Protein AF-A0A7U9NY14-F1 (afdb_monomer)

InterPro domains:
  IPR000259 Fimbrial-type adhesion domain [PF00419] (29-93)
  IPR008966 Adhesion domain superfamily [SSF49401] (28-94)
  IPR036937 Fimbrial-type adhesion domain superfamily [G3DSA:2.60.40.1090] (24-97)
  IPR050263 Bacterial Fimbrial Adherence [PTHR33420] (1-93)

Secondary structure (DSSP, 8-state):
----------------------------------PPPPPEEPHHHHS---------GGG--STT-----------EES--TT----------------

Solvent-accessible surface area (backbone atoms only — not comparable to full-atom values): 7590 Å² total; per-residue (Å²): 142,83,88,83,90,82,86,81,78,90,73,76,92,72,86,78,76,76,76,75,79,79,75,75,78,76,85,83,80,89,83,83,82,89,76,82,62,68,63,40,68,37,78,85,39,67,76,66,85,80,80,81,71,91,77,60,76,85,58,43,89,52,93,90,53,68,67,88,84,74,91,83,74,78,50,73,41,78,58,43,90,88,64,86,75,86,87,86,86,88,85,77,91,85,79,79,89,128

Sequence (98 aa):
MKRNIIGGAFTLASLMLAGHALAEDGVVHFVGEIVDTTCEVTSDTADQIVPLGKVSKNAFSGVGSLASPQKFSIKLENCPATYTQAAVRFDGTVILPT

Organism: NCBI:txid1280986

Radius of gyration: 42.88 Å; Cα contacts (8 Å, |Δi|>4): 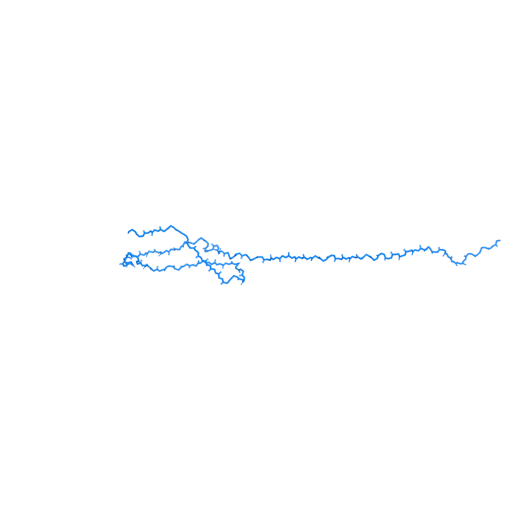39; chains: 1; bounding box: 103×34×113 Å

Mean predicted aligned error: 15.66 Å

pLDDT: mean 78.69, std 15.17, range [45.28, 94.81]

Foldseek 3Di:
DDDDDDDDDDDDDDPPPVPPPPPPPDDDDDDDDDDFDAWDWDPDQPDDDFDPDDDDPVQAPDPPGDHDDGDDDTDTPPGDPPDPDDDDDDDDDDDDDD

Structure (mmCIF, N/CA/C/O backbone):
data_AF-A0A7U9NY14-F1
#
_entry.id   AF-A0A7U9NY14-F1
#
loop_
_atom_site.group_PDB
_atom_site.id
_atom_site.type_symbol
_atom_site.label_atom_id
_atom_site.label_alt_id
_atom_site.label_comp_id
_atom_site.label_asym_id
_atom_site.label_entity_id
_atom_site.label_seq_id
_atom_site.pdbx_PDB_ins_code
_atom_site.Cartn_x
_atom_site.Cartn_y
_atom_site.Cartn_z
_atom_site.occupancy
_atom_site.B_iso_or_equiv
_atom_site.auth_seq_id
_atom_site.auth_comp_id
_atom_site.auth_asym_id
_atom_site.auth_atom_id
_atom_site.pdbx_PDB_model_num
ATOM 1 N N . MET A 1 1 ? 74.778 -24.486 -87.542 1.00 47.44 1 MET A N 1
ATOM 2 C CA . MET A 1 1 ? 74.857 -24.546 -86.066 1.00 47.44 1 MET A CA 1
ATOM 3 C C . MET A 1 1 ? 75.274 -23.188 -85.517 1.00 47.44 1 MET A C 1
ATOM 5 O O . MET A 1 1 ? 76.440 -22.856 -85.652 1.00 47.44 1 MET A O 1
ATOM 9 N N . LYS A 1 2 ? 74.347 -22.422 -84.924 1.00 45.69 2 LYS A N 1
ATOM 10 C CA . LYS A 1 2 ? 74.549 -21.640 -83.686 1.00 45.69 2 LYS A CA 1
ATOM 11 C C . LYS A 1 2 ? 73.193 -21.051 -83.273 1.00 45.69 2 LYS A C 1
ATOM 13 O O . LYS A 1 2 ? 72.597 -20.289 -84.022 1.00 45.69 2 LYS A O 1
ATOM 18 N N . ARG A 1 3 ? 72.676 -21.496 -82.126 1.00 51.00 3 ARG A N 1
ATOM 19 C CA . ARG A 1 3 ? 71.468 -20.970 -81.473 1.00 51.00 3 ARG A CA 1
ATOM 20 C C . ARG A 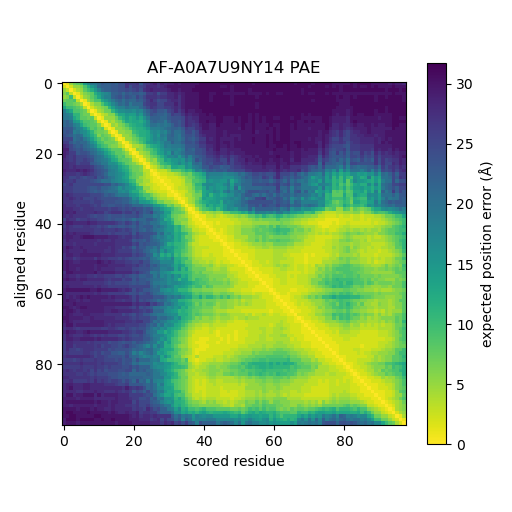1 3 ? 71.850 -19.667 -80.771 1.00 51.00 3 ARG A C 1
ATOM 22 O O . ARG A 1 3 ? 72.904 -19.645 -80.143 1.00 51.00 3 ARG A O 1
ATOM 29 N N . ASN A 1 4 ? 70.993 -18.649 -80.801 1.00 48.28 4 ASN A N 1
ATOM 30 C CA . ASN A 1 4 ? 70.936 -17.691 -79.699 1.00 48.28 4 ASN A CA 1
ATOM 31 C C . ASN A 1 4 ? 69.502 -17.174 -79.519 1.00 48.28 4 ASN A C 1
ATOM 33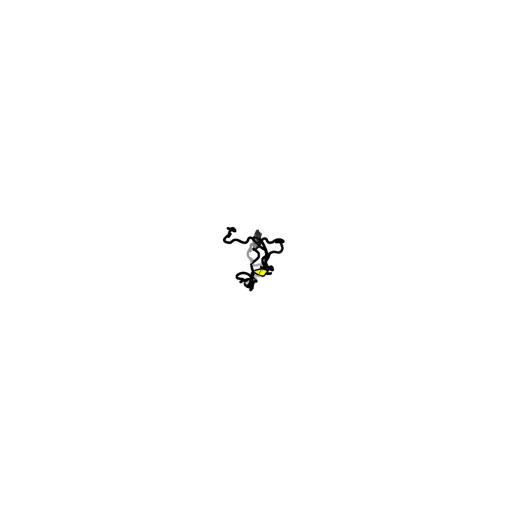 O O . ASN A 1 4 ? 69.035 -16.323 -80.267 1.00 48.28 4 ASN A O 1
ATOM 37 N N . ILE A 1 5 ? 68.801 -17.767 -78.551 1.00 59.03 5 ILE A N 1
ATOM 38 C CA . ILE A 1 5 ? 67.481 -17.357 -78.066 1.00 59.03 5 ILE A CA 1
ATOM 39 C C . ILE A 1 5 ? 67.721 -16.463 -76.851 1.00 59.03 5 ILE A C 1
ATOM 41 O O . ILE A 1 5 ? 68.141 -16.981 -75.823 1.00 59.03 5 ILE A O 1
ATOM 45 N N . ILE A 1 6 ? 67.458 -15.160 -76.969 1.00 56.38 6 ILE A N 1
ATOM 46 C CA . ILE A 1 6 ? 67.264 -14.194 -75.870 1.00 56.38 6 ILE A CA 1
ATOM 47 C C . ILE A 1 6 ? 66.504 -13.018 -76.508 1.00 56.38 6 ILE A C 1
ATOM 49 O O . ILE A 1 6 ? 66.963 -12.501 -77.515 1.00 56.38 6 ILE A O 1
ATOM 53 N N . GLY A 1 7 ? 65.355 -12.527 -76.078 1.00 45.28 7 GLY A N 1
ATOM 54 C CA . GLY A 1 7 ? 64.462 -12.828 -74.977 1.00 45.28 7 GLY A CA 1
ATOM 55 C C . GLY A 1 7 ? 63.216 -11.962 -75.201 1.00 45.28 7 GLY A C 1
ATOM 56 O O . GLY A 1 7 ? 63.287 -10.909 -75.831 1.00 45.28 7 GLY A O 1
ATOM 57 N N . GLY A 1 8 ? 62.065 -12.435 -74.746 1.00 49.38 8 GLY A N 1
ATOM 58 C CA . GLY A 1 8 ? 60.787 -11.765 -74.982 1.00 49.38 8 GLY A CA 1
ATOM 59 C C . GLY A 1 8 ? 59.652 -12.767 -74.970 1.00 49.38 8 GLY A C 1
ATOM 60 O O . GLY A 1 8 ? 58.946 -12.923 -75.959 1.00 49.38 8 GLY A O 1
ATOM 61 N N . ALA A 1 9 ? 59.572 -13.536 -73.886 1.00 53.28 9 ALA A N 1
ATOM 62 C CA . ALA A 1 9 ? 58.540 -14.530 -73.678 1.00 53.28 9 ALA A CA 1
ATOM 63 C C . ALA A 1 9 ? 57.153 -13.879 -73.753 1.00 53.28 9 ALA A C 1
ATOM 65 O O . ALA A 1 9 ? 56.892 -12.865 -73.112 1.00 53.28 9 ALA A O 1
ATOM 66 N N . PHE A 1 10 ? 56.278 -14.523 -74.520 1.00 55.28 10 PHE A N 1
ATOM 67 C CA . PHE A 1 10 ? 54.831 -14.471 -74.382 1.00 55.28 10 PHE A CA 1
ATOM 68 C C . PHE A 1 10 ? 54.467 -14.638 -72.895 1.00 55.28 10 PHE A C 1
ATOM 70 O O . PHE A 1 10 ? 54.525 -15.749 -72.368 1.00 55.28 10 PHE A O 1
ATOM 77 N N . THR A 1 11 ? 54.116 -13.554 -72.202 1.00 57.22 11 THR A N 1
ATOM 78 C CA . THR A 1 11 ? 53.488 -13.631 -70.881 1.00 57.22 11 THR A CA 1
ATOM 79 C C . THR A 1 11 ? 52.029 -13.221 -70.998 1.00 57.22 11 THR A C 1
ATOM 81 O O . THR A 1 11 ? 51.670 -12.135 -71.442 1.00 57.22 11 THR A O 1
ATOM 84 N N . LEU A 1 12 ? 51.207 -14.208 -70.663 1.00 57.03 12 LEU A N 1
ATOM 85 C CA . LEU A 1 12 ? 49.760 -14.282 -70.684 1.00 57.03 12 LEU A CA 1
ATOM 86 C C . LEU A 1 12 ? 49.043 -12.972 -70.339 1.00 57.03 12 LEU A C 1
ATOM 88 O O . LEU A 1 12 ? 49.231 -12.392 -69.268 1.00 57.03 12 LEU A O 1
ATOM 92 N N . ALA A 1 13 ? 48.093 -12.629 -71.209 1.00 57.16 13 ALA A N 1
ATOM 93 C CA . ALA A 1 13 ? 46.918 -11.851 -70.865 1.00 57.16 13 ALA A CA 1
ATOM 94 C C . ALA A 1 13 ? 46.291 -12.407 -69.576 1.00 57.16 13 ALA A C 1
ATOM 96 O O . ALA A 1 13 ? 45.694 -13.481 -69.571 1.00 57.16 13 ALA A O 1
ATOM 97 N N . SER A 1 14 ? 46.449 -11.670 -68.483 1.00 59.28 14 SER A N 1
ATOM 98 C CA . SER A 1 14 ? 45.745 -11.919 -67.232 1.00 59.28 14 SER A CA 1
ATOM 99 C C . SER A 1 14 ? 44.797 -10.747 -67.029 1.00 59.28 14 SER A C 1
ATOM 101 O O . SER A 1 14 ? 45.203 -9.676 -66.582 1.00 59.28 14 SER A O 1
ATOM 103 N N . LEU A 1 15 ? 43.542 -10.939 -67.439 1.00 60.69 15 LEU A N 1
ATOM 104 C CA . LEU A 1 15 ? 42.416 -10.084 -67.075 1.00 60.69 15 LEU A CA 1
ATOM 105 C C . LEU A 1 15 ? 42.331 -10.046 -65.543 1.00 60.69 15 LEU A C 1
ATOM 107 O O . LEU A 1 15 ? 41.751 -10.932 -64.923 1.00 60.69 15 LEU A O 1
ATOM 111 N N . M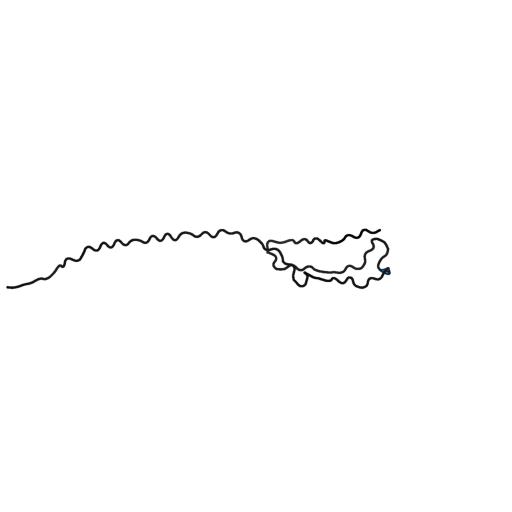ET A 1 16 ? 42.910 -9.025 -64.919 1.00 59.34 16 MET A N 1
ATOM 112 C CA . MET A 1 16 ? 42.601 -8.694 -63.531 1.00 59.34 16 MET A CA 1
ATOM 113 C C . MET A 1 16 ? 41.326 -7.855 -63.528 1.00 59.34 16 MET A C 1
ATOM 115 O O . MET A 1 16 ? 41.358 -6.640 -63.341 1.00 59.34 16 MET A O 1
ATOM 119 N N . LEU A 1 17 ? 40.186 -8.510 -63.766 1.00 61.41 17 LEU A N 1
ATOM 120 C CA . LEU A 1 17 ? 38.908 -7.953 -63.352 1.00 61.41 17 LEU A CA 1
ATOM 121 C C . LEU A 1 17 ? 38.885 -8.052 -61.825 1.00 61.41 17 LEU A C 1
ATOM 123 O O . LEU A 1 17 ? 38.484 -9.069 -61.262 1.00 61.41 17 LEU A O 1
ATOM 127 N N . ALA A 1 18 ? 39.387 -7.015 -61.156 1.00 60.69 18 ALA A N 1
ATOM 128 C CA . ALA A 1 18 ? 39.137 -6.813 -59.741 1.00 60.69 18 ALA A CA 1
ATOM 129 C C . ALA A 1 18 ? 37.628 -6.579 -59.589 1.00 60.69 18 ALA A C 1
ATOM 131 O O . ALA A 1 18 ? 37.135 -5.454 -59.700 1.00 60.69 18 ALA A O 1
ATOM 132 N N . GLY A 1 19 ? 36.891 -7.681 -59.427 1.00 60.22 19 GLY A N 1
ATOM 133 C CA . GLY A 1 19 ? 35.522 -7.669 -58.951 1.00 60.22 19 GLY A CA 1
ATOM 134 C C . GLY A 1 19 ? 35.534 -6.948 -57.615 1.00 60.22 19 GLY A C 1
ATOM 135 O O . GLY A 1 19 ? 36.010 -7.467 -56.611 1.00 60.22 19 GLY A O 1
ATOM 136 N N . HIS A 1 20 ? 35.086 -5.705 -57.639 1.00 58.16 20 HIS A N 1
ATOM 137 C CA . HIS A 1 20 ? 34.764 -4.938 -56.459 1.00 58.16 20 HIS A CA 1
ATOM 138 C C . HIS A 1 20 ? 33.580 -5.681 -55.855 1.00 58.16 20 HIS A C 1
ATOM 140 O O . HIS A 1 20 ? 32.476 -5.644 -56.396 1.00 58.16 20 HIS A O 1
ATOM 146 N N . ALA A 1 21 ? 33.835 -6.438 -54.790 1.00 62.31 21 ALA A N 1
ATOM 147 C CA . ALA A 1 21 ? 32.774 -6.922 -53.932 1.00 62.31 21 ALA A CA 1
ATOM 148 C C . ALA A 1 21 ? 32.125 -5.673 -53.328 1.00 62.31 21 ALA A C 1
ATOM 150 O O . ALA A 1 21 ? 32.609 -5.122 -52.343 1.00 62.31 21 ALA A O 1
ATOM 151 N N . LEU A 1 22 ? 31.089 -5.164 -53.993 1.00 61.69 22 LEU A N 1
ATOM 152 C CA . LEU A 1 22 ? 30.202 -4.154 -53.441 1.00 61.69 22 LEU A CA 1
ATOM 153 C C . LEU A 1 22 ? 29.409 -4.855 -52.337 1.00 61.69 22 LEU A C 1
ATOM 155 O O . LEU A 1 22 ? 28.322 -5.375 -52.573 1.00 61.69 22 LEU A O 1
ATOM 159 N N . ALA A 1 23 ? 30.006 -4.957 -51.151 1.00 62.81 23 ALA A N 1
ATOM 160 C CA . ALA A 1 23 ? 29.268 -5.279 -49.947 1.00 62.81 23 ALA A CA 1
ATOM 161 C C . ALA A 1 23 ? 28.442 -4.036 -49.605 1.00 62.81 23 ALA A C 1
ATOM 163 O O . ALA A 1 23 ? 28.928 -3.098 -48.976 1.00 62.81 23 ALA A O 1
ATOM 164 N N . GLU A 1 24 ? 27.211 -3.985 -50.108 1.00 64.19 24 GLU A N 1
ATOM 165 C CA . GLU A 1 24 ? 26.190 -3.158 -49.482 1.00 64.19 24 GLU A CA 1
ATOM 166 C C . GLU A 1 24 ? 25.836 -3.859 -48.169 1.00 64.19 24 GLU A C 1
ATOM 168 O O . GLU A 1 24 ? 25.024 -4.785 -48.143 1.00 64.19 24 GLU A O 1
ATOM 173 N N . ASP A 1 25 ? 26.520 -3.487 -47.087 1.00 69.62 25 ASP A N 1
ATOM 174 C CA . ASP A 1 25 ? 26.110 -3.913 -45.755 1.00 69.62 25 ASP A CA 1
ATOM 175 C C . ASP A 1 25 ? 24.730 -3.303 -45.494 1.00 69.62 25 ASP A C 1
ATOM 177 O O . ASP A 1 25 ? 24.575 -2.093 -45.310 1.00 69.62 25 ASP A O 1
ATOM 181 N N . GLY A 1 26 ? 23.705 -4.154 -45.566 1.00 72.00 26 GLY A N 1
ATOM 182 C CA . GLY A 1 26 ? 22.322 -3.761 -45.345 1.00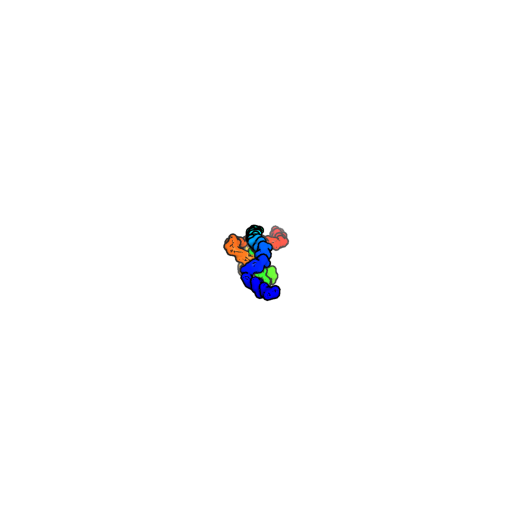 72.00 26 GLY A CA 1
ATOM 183 C C . GLY A 1 26 ? 22.151 -3.134 -43.963 1.00 72.00 26 GLY A C 1
ATOM 184 O O . GLY A 1 26 ? 22.679 -3.622 -42.962 1.00 72.00 26 GLY A O 1
ATOM 185 N N . VAL A 1 27 ? 21.392 -2.043 -43.894 1.00 78.62 27 VAL A N 1
ATOM 186 C CA . VAL A 1 27 ? 21.134 -1.355 -42.627 1.00 78.62 27 VAL A CA 1
ATOM 187 C C . VAL A 1 27 ? 20.072 -2.123 -41.843 1.00 78.62 27 VAL A C 1
ATOM 189 O O . VAL A 1 27 ? 18.915 -2.215 -42.256 1.00 78.62 27 VAL A O 1
ATOM 192 N N . VAL A 1 28 ? 20.455 -2.670 -40.688 1.00 75.62 28 VAL A N 1
ATOM 193 C CA . VAL A 1 28 ? 19.509 -3.296 -39.757 1.00 75.62 28 VAL A CA 1
ATOM 194 C C . VAL A 1 28 ? 18.898 -2.219 -38.867 1.00 75.62 28 VAL A C 1
ATOM 196 O O . VAL A 1 28 ? 19.572 -1.630 -38.023 1.00 75.62 28 VAL A O 1
ATOM 199 N N . HIS A 1 29 ? 17.600 -1.978 -39.039 1.00 76.38 29 HIS A N 1
ATOM 200 C CA . HIS A 1 29 ? 16.833 -1.079 -38.184 1.00 76.38 29 HIS A CA 1
ATOM 201 C C . HIS A 1 29 ? 16.142 -1.869 -37.072 1.00 76.38 29 HIS A C 1
ATOM 203 O O . HIS A 1 29 ? 15.139 -2.542 -37.305 1.00 76.38 29 HIS A O 1
ATOM 209 N N . PHE A 1 30 ? 16.655 -1.755 -35.848 1.00 75.69 30 PHE A N 1
ATOM 210 C CA . PHE A 1 30 ? 15.953 -2.235 -34.662 1.00 75.69 30 PHE A CA 1
ATOM 211 C C . PHE A 1 30 ? 14.961 -1.165 -34.212 1.00 75.69 30 PHE A C 1
ATOM 213 O O . PHE A 1 30 ? 15.345 -0.150 -33.635 1.00 75.69 30 PHE A O 1
ATOM 220 N N . VAL A 1 31 ? 13.683 -1.389 -34.512 1.00 75.50 31 VAL A N 1
ATOM 221 C CA . VAL A 1 31 ? 12.580 -0.550 -34.041 1.00 75.50 31 VAL A CA 1
ATOM 222 C C . VAL A 1 31 ? 11.819 -1.338 -32.990 1.00 75.50 31 VAL A C 1
ATOM 224 O O . VAL A 1 31 ? 11.296 -2.416 -33.265 1.00 75.50 31 VAL A O 1
ATOM 227 N N . GLY A 1 32 ? 11.772 -0.798 -31.782 1.00 65.44 32 GLY A N 1
ATOM 228 C CA . GLY A 1 32 ? 11.026 -1.363 -30.673 1.00 65.44 32 GLY A CA 1
ATOM 229 C C . GLY A 1 32 ? 10.736 -0.282 -29.645 1.00 65.44 32 GLY A C 1
ATOM 230 O O . GLY A 1 32 ? 11.493 0.678 -29.509 1.00 65.44 32 GLY A O 1
ATOM 231 N N . GLU A 1 33 ? 9.630 -0.445 -28.939 1.00 70.19 33 GLU A N 1
ATOM 232 C CA . GLU A 1 33 ? 9.252 0.376 -27.797 1.00 70.19 33 GLU A CA 1
ATOM 233 C C . GLU A 1 33 ? 9.402 -0.486 -26.543 1.00 70.19 33 GLU A C 1
ATOM 235 O O . GLU A 1 33 ? 8.892 -1.608 -26.497 1.00 70.19 33 GLU A O 1
ATOM 240 N N . ILE A 1 34 ? 10.135 0.006 -25.543 1.00 67.88 34 ILE A N 1
ATOM 241 C CA . ILE A 1 34 ? 10.182 -0.645 -24.233 1.00 67.88 34 ILE A CA 1
ATOM 242 C C . ILE A 1 34 ? 9.020 -0.091 -23.421 1.00 67.88 34 ILE A C 1
ATOM 244 O O . ILE A 1 34 ? 8.998 1.091 -23.092 1.00 67.88 34 ILE A O 1
ATOM 248 N N . VAL A 1 35 ? 8.052 -0.959 -23.142 1.00 68.25 35 VAL A N 1
ATOM 249 C CA . VAL A 1 35 ? 6.903 -0.644 -22.292 1.00 68.25 35 VAL A CA 1
ATOM 250 C C . VAL A 1 35 ? 7.294 -0.688 -20.817 1.00 68.25 35 VAL A C 1
ATOM 252 O O . VAL A 1 35 ? 8.160 -1.466 -20.412 1.00 68.25 35 VAL A O 1
ATOM 255 N N . ASP A 1 36 ? 6.625 0.135 -20.018 1.00 62.38 36 ASP A N 1
ATOM 256 C CA . ASP A 1 36 ? 6.862 0.228 -18.583 1.00 62.38 36 ASP A CA 1
ATOM 257 C C . ASP A 1 36 ? 6.329 -0.998 -17.826 1.00 62.38 36 ASP A C 1
ATOM 259 O O . ASP A 1 36 ? 5.190 -1.439 -18.009 1.00 62.38 36 ASP A O 1
ATOM 263 N N . THR A 1 37 ? 7.160 -1.542 -16.937 1.00 71.19 37 THR A N 1
ATOM 264 C CA . THR A 1 37 ? 6.762 -2.552 -15.950 1.00 71.19 37 THR A CA 1
ATOM 265 C C . THR A 1 37 ? 5.884 -1.923 -14.866 1.00 71.19 37 THR A C 1
ATOM 267 O O . THR A 1 37 ? 5.990 -0.741 -14.558 1.00 71.19 37 THR A O 1
ATOM 270 N N . THR A 1 38 ? 4.983 -2.684 -14.248 1.00 82.19 38 THR A N 1
ATOM 271 C CA . THR A 1 38 ? 4.228 -2.176 -13.091 1.00 82.19 38 THR A CA 1
ATOM 272 C C . THR A 1 38 ? 5.139 -2.011 -11.873 1.00 82.19 38 THR A C 1
ATOM 274 O O . THR A 1 38 ? 6.144 -2.705 -11.761 1.00 82.19 38 THR A O 1
ATOM 277 N N . CYS A 1 39 ? 4.752 -1.163 -10.918 1.00 87.56 39 CYS A N 1
ATOM 278 C CA . CYS A 1 39 ? 5.313 -1.231 -9.568 1.00 87.56 39 CYS A CA 1
ATOM 279 C C . CYS A 1 39 ? 5.015 -2.597 -8.931 1.00 87.56 39 CYS A C 1
ATOM 281 O O . CYS A 1 39 ? 3.897 -3.104 -9.048 1.00 87.56 39 CYS A O 1
ATOM 283 N N . GLU A 1 40 ? 5.972 -3.150 -8.198 1.00 91.12 40 GLU A N 1
ATOM 284 C CA . GLU A 1 40 ? 5.829 -4.413 -7.475 1.00 91.12 40 GLU A CA 1
ATOM 285 C C . GLU A 1 40 ? 5.581 -4.142 -5.988 1.00 91.12 40 GLU A C 1
ATOM 287 O O . GLU A 1 40 ? 6.229 -3.278 -5.400 1.00 91.12 40 GLU A O 1
ATOM 292 N N . VAL A 1 41 ? 4.641 -4.859 -5.36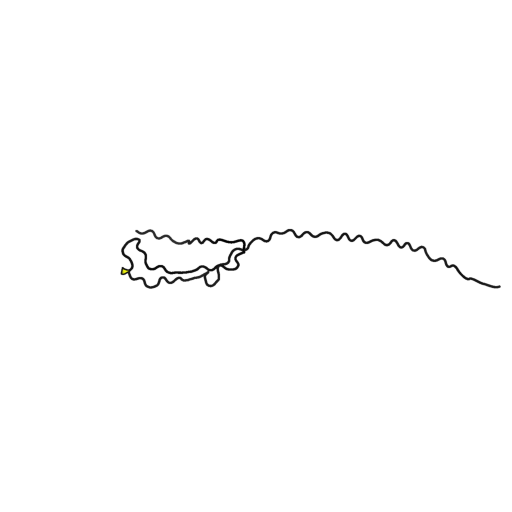2 1.00 91.25 41 VAL A N 1
ATOM 293 C CA . VAL A 1 41 ? 4.481 -4.809 -3.900 1.00 91.25 41 VAL A CA 1
ATOM 294 C C . VAL A 1 41 ? 5.583 -5.647 -3.273 1.00 91.25 41 VAL A C 1
ATOM 296 O O . VAL A 1 41 ? 5.744 -6.818 -3.615 1.00 91.25 41 VAL A O 1
ATOM 299 N N . THR A 1 42 ? 6.317 -5.065 -2.333 1.00 91.38 42 THR A N 1
ATOM 300 C CA . THR A 1 42 ? 7.420 -5.765 -1.680 1.00 91.38 42 THR A CA 1
ATOM 301 C C . THR A 1 42 ? 6.914 -6.953 -0.860 1.00 91.38 42 THR A C 1
ATOM 303 O O . THR A 1 42 ? 5.852 -6.893 -0.230 1.00 91.38 42 THR A O 1
ATOM 306 N N . SER A 1 43 ? 7.686 -8.041 -0.811 1.00 88.56 43 SER A N 1
ATOM 307 C CA . SER A 1 43 ? 7.266 -9.280 -0.138 1.00 88.56 43 SER A CA 1
ATOM 308 C C . SER A 1 43 ? 6.968 -9.109 1.357 1.00 88.56 43 SER A C 1
ATOM 310 O O . SER A 1 43 ? 6.153 -9.841 1.906 1.00 88.56 43 SER A O 1
ATOM 312 N N . ASP A 1 44 ? 7.603 -8.140 2.022 1.00 87.12 44 ASP A N 1
ATOM 313 C CA . ASP A 1 44 ? 7.369 -7.799 3.432 1.00 87.12 44 ASP A CA 1
ATOM 314 C C . ASP A 1 44 ? 6.033 -7.081 3.680 1.00 87.12 44 ASP A C 1
ATOM 316 O O . ASP A 1 44 ? 5.564 -7.055 4.816 1.00 87.12 44 ASP A O 1
ATOM 320 N N . THR A 1 45 ? 5.407 -6.513 2.642 1.00 91.50 45 THR A N 1
ATOM 321 C CA . THR A 1 45 ? 4.106 -5.826 2.755 1.00 91.50 45 THR A CA 1
ATOM 322 C C . THR A 1 45 ? 2.978 -6.489 1.962 1.00 91.50 45 THR A C 1
ATOM 324 O O . THR A 1 45 ? 1.819 -6.098 2.126 1.00 91.50 45 THR A O 1
ATOM 327 N N . ALA A 1 46 ? 3.298 -7.503 1.150 1.00 87.69 46 ALA A N 1
ATOM 328 C CA . ALA A 1 46 ? 2.344 -8.249 0.332 1.00 87.69 46 ALA A CA 1
ATOM 329 C C . ALA A 1 46 ? 1.358 -9.090 1.163 1.00 87.69 46 ALA A C 1
ATOM 331 O O . ALA A 1 46 ? 0.173 -9.123 0.842 1.00 87.69 46 ALA A O 1
ATOM 332 N N . ASP A 1 47 ? 1.830 -9.724 2.241 1.00 91.50 47 ASP A N 1
ATOM 333 C CA . ASP A 1 47 ? 1.002 -10.501 3.173 1.00 91.50 47 ASP A CA 1
ATOM 334 C C . ASP A 1 47 ? 1.225 -10.009 4.609 1.00 91.50 47 ASP A C 1
ATOM 336 O O . ASP A 1 47 ? 2.052 -10.523 5.364 1.00 91.50 47 ASP A O 1
ATOM 340 N N . GLN A 1 48 ? 0.534 -8.922 4.955 1.00 90.44 48 GLN A N 1
ATOM 341 C CA . GLN A 1 48 ? 0.685 -8.247 6.240 1.00 90.44 48 GLN A CA 1
ATOM 342 C C . GLN A 1 48 ? -0.519 -8.485 7.154 1.00 90.44 48 GLN A C 1
ATOM 344 O O . GLN A 1 48 ? -1.668 -8.220 6.803 1.00 90.44 48 GLN A O 1
ATOM 349 N N . ILE A 1 49 ? -0.240 -8.904 8.388 1.00 92.12 49 ILE A N 1
ATOM 350 C CA . ILE A 1 49 ? -1.223 -8.914 9.472 1.00 92.12 49 ILE A CA 1
ATOM 351 C C . ILE A 1 49 ? -1.057 -7.611 10.250 1.00 92.12 49 ILE A C 1
ATOM 353 O O . ILE A 1 49 ? -0.039 -7.405 10.907 1.00 92.12 49 ILE A O 1
ATOM 357 N N . VAL A 1 50 ? -2.064 -6.737 10.199 1.00 92.50 50 VAL A N 1
ATOM 358 C CA . VAL A 1 50 ? -2.069 -5.464 10.934 1.00 92.50 50 VAL A CA 1
ATOM 359 C C . VAL A 1 50 ? -2.814 -5.652 12.262 1.00 92.50 50 VAL A C 1
ATOM 361 O O . VAL A 1 50 ? -4.047 -5.675 12.278 1.00 92.50 50 VAL A O 1
ATOM 364 N N . PRO A 1 51 ? -2.115 -5.801 13.404 1.00 92.06 51 PRO A N 1
ATOM 365 C CA . PRO A 1 51 ? -2.780 -5.991 14.683 1.00 92.06 51 PRO A CA 1
ATOM 366 C C . PRO A 1 51 ? -3.441 -4.685 15.130 1.00 92.06 51 PRO A C 1
ATOM 368 O O . PRO A 1 51 ? -2.765 -3.692 15.396 1.00 92.06 51 PRO A O 1
ATOM 371 N N . LEU A 1 52 ? -4.766 -4.711 15.281 1.00 91.56 52 LEU A N 1
ATOM 372 C CA . LEU A 1 52 ? -5.538 -3.596 15.850 1.00 91.56 52 LEU A CA 1
ATOM 373 C C . LEU A 1 52 ? -5.371 -3.473 17.376 1.00 91.56 52 LEU A C 1
ATOM 375 O O . LEU A 1 52 ? -5.715 -2.454 17.969 1.00 91.56 52 LEU A O 1
ATOM 379 N N . GLY A 1 53 ? -4.828 -4.510 18.019 1.00 89.38 53 GLY A N 1
ATOM 380 C CA . GLY A 1 53 ? -4.609 -4.552 19.461 1.00 89.38 53 GLY A CA 1
ATOM 381 C C . GLY A 1 53 ? -5.885 -4.789 20.274 1.00 89.38 53 GLY A C 1
ATOM 382 O O . GLY A 1 53 ? -6.935 -5.167 19.757 1.00 89.38 53 GLY A O 1
ATOM 383 N N . LYS A 1 54 ? -5.774 -4.609 21.596 1.00 90.69 54 LYS A N 1
ATOM 384 C CA . LYS A 1 54 ? -6.900 -4.734 22.531 1.00 90.69 54 LYS A CA 1
ATOM 385 C C . LYS A 1 54 ? -7.566 -3.373 22.700 1.00 90.69 54 LYS A C 1
ATOM 387 O O . LYS A 1 54 ? -7.006 -2.494 23.350 1.00 90.69 54 LYS A O 1
ATOM 392 N N . VAL A 1 55 ? -8.770 -3.219 22.158 1.00 91.00 55 VAL A N 1
ATOM 393 C CA . VAL A 1 55 ? -9.561 -1.991 22.297 1.00 91.00 55 VAL A CA 1
ATOM 394 C C . VAL A 1 55 ? -10.605 -2.177 23.398 1.00 91.00 55 VAL A C 1
ATOM 396 O O . VAL A 1 55 ? -11.395 -3.120 23.368 1.00 91.00 55 VAL A O 1
ATOM 399 N N . SER A 1 56 ? -10.597 -1.293 24.398 1.00 91.81 56 SER A N 1
ATOM 400 C CA . SER A 1 56 ? -11.610 -1.295 25.462 1.00 91.81 56 SER A CA 1
ATOM 401 C C . SER A 1 56 ? -12.974 -0.892 24.906 1.00 91.81 56 SER A C 1
ATOM 403 O O . SER A 1 56 ? -13.057 0.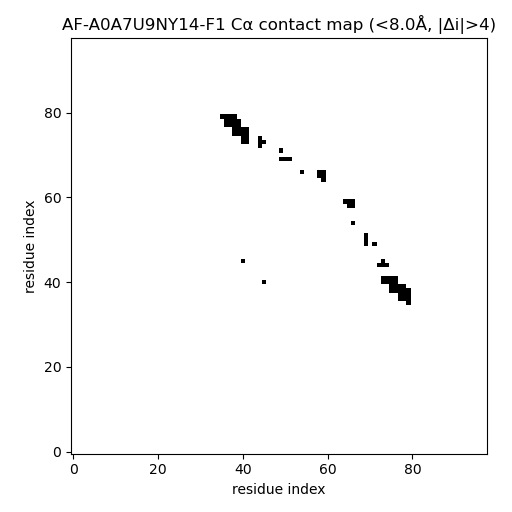013 24.081 1.00 91.81 56 SER A O 1
ATOM 405 N N . LYS A 1 57 ? -14.062 -1.482 25.418 1.00 89.62 57 LYS A N 1
ATOM 406 C CA . LYS A 1 57 ? -15.430 -1.056 25.065 1.00 89.62 57 LYS A CA 1
ATOM 407 C C . LYS A 1 57 ? -15.664 0.429 25.357 1.00 89.62 57 LYS A C 1
ATOM 409 O O . LYS A 1 57 ? -16.356 1.092 24.600 1.00 89.62 57 LYS A O 1
ATOM 414 N N . ASN A 1 58 ? -15.022 0.956 26.400 1.00 92.12 58 ASN A N 1
ATOM 415 C CA . ASN A 1 58 ? -15.121 2.366 26.785 1.00 92.12 58 ASN A CA 1
ATOM 416 C C . ASN A 1 58 ? -14.409 3.315 25.803 1.00 92.12 58 ASN A C 1
ATOM 418 O O . ASN A 1 58 ? -14.542 4.525 25.941 1.00 92.12 58 ASN A O 1
ATOM 422 N N . ALA A 1 59 ? -13.639 2.793 24.838 1.00 90.94 59 ALA A N 1
ATOM 423 C CA . ALA A 1 59 ? -13.067 3.601 23.761 1.00 90.94 59 ALA A CA 1
ATOM 424 C C . ALA A 1 59 ? -14.124 4.028 22.728 1.00 90.94 59 ALA A C 1
ATOM 426 O O . ALA A 1 59 ? -13.859 4.910 21.918 1.00 90.94 59 ALA A O 1
ATOM 427 N N . PHE A 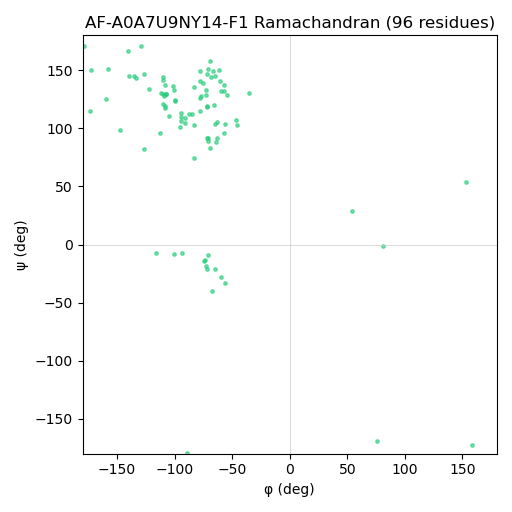1 60 ? -15.310 3.415 22.762 1.00 93.50 60 PHE A N 1
ATOM 428 C CA . PHE A 1 60 ? -16.423 3.708 21.872 1.00 93.50 60 PHE A CA 1
ATOM 429 C C . PHE A 1 60 ? -17.521 4.448 22.638 1.00 93.50 60 PHE A C 1
ATOM 431 O O . PHE A 1 60 ? -17.961 4.005 23.698 1.00 93.50 60 PHE A O 1
ATOM 438 N N . SER A 1 61 ? -17.981 5.573 22.095 1.00 93.06 61 SER A N 1
ATOM 439 C CA . SER A 1 61 ? -19.049 6.393 22.682 1.00 93.06 61 SER A CA 1
ATOM 440 C C . SER A 1 61 ? -20.446 6.060 22.146 1.00 93.06 61 SER A C 1
ATOM 442 O O . SER A 1 61 ? -21.436 6.572 22.661 1.00 93.06 61 SER A O 1
ATOM 444 N N . GLY A 1 62 ? -20.544 5.206 21.123 1.00 91.50 62 GLY A N 1
ATOM 445 C CA . GLY A 1 62 ? -21.808 4.824 20.491 1.00 91.50 62 GLY A CA 1
ATOM 446 C C . GLY A 1 62 ? -21.632 4.280 19.072 1.00 91.50 62 GLY A C 1
ATOM 447 O O . GLY A 1 62 ? -20.509 4.074 18.602 1.00 91.50 62 GLY A O 1
ATOM 448 N N . VAL A 1 63 ? -22.750 4.049 18.377 1.00 89.12 63 VAL A N 1
ATOM 449 C CA . VAL A 1 63 ? -22.754 3.606 16.972 1.00 89.12 63 VAL A CA 1
ATOM 450 C C . VAL A 1 63 ? -22.033 4.639 16.104 1.00 89.12 63 VAL A C 1
ATOM 452 O O . VAL A 1 63 ? -22.275 5.837 16.223 1.00 89.12 63 VAL A O 1
ATOM 455 N N . GLY A 1 64 ? -21.119 4.171 15.253 1.00 88.00 64 GLY A N 1
ATOM 456 C CA . GLY A 1 64 ? -20.297 5.028 14.395 1.00 88.00 64 GLY A CA 1
ATOM 457 C C . GLY A 1 64 ? -19.072 5.651 15.075 1.00 88.00 64 GLY A C 1
ATOM 458 O O . GLY A 1 64 ? -18.306 6.336 14.403 1.00 88.00 64 GLY A O 1
ATOM 459 N N . SER A 1 65 ? -18.846 5.417 16.375 1.00 92.31 65 SER A N 1
ATOM 460 C CA . SER A 1 65 ? -17.612 5.866 17.034 1.00 92.31 65 SER A CA 1
ATOM 461 C C . SER A 1 65 ? -16.393 5.047 16.590 1.00 92.31 65 SER A C 1
ATOM 463 O O . SER A 1 65 ? -16.493 3.854 16.300 1.00 92.31 65 SER A O 1
ATOM 465 N N . LEU A 1 66 ? -15.234 5.706 16.525 1.00 90.56 66 LEU A N 1
ATOM 466 C CA . LEU A 1 66 ? -13.972 5.127 16.067 1.00 90.56 66 LEU A CA 1
ATOM 467 C C . LEU A 1 66 ? -12.998 4.974 17.235 1.00 90.56 66 LEU A C 1
ATOM 469 O O . LEU A 1 66 ? -12.926 5.832 18.112 1.00 90.56 66 LEU A O 1
ATOM 473 N N . ALA A 1 67 ? -12.218 3.898 17.209 1.00 91.56 67 ALA A N 1
ATOM 474 C CA . ALA A 1 67 ? -11.093 3.706 18.115 1.00 91.56 67 ALA A CA 1
ATOM 475 C C . ALA A 1 67 ? -9.800 4.305 17.541 1.00 91.56 67 ALA A C 1
ATOM 477 O O . ALA A 1 67 ? -9.783 4.857 16.439 1.00 91.56 67 ALA A O 1
ATOM 478 N N . SER A 1 68 ? -8.702 4.171 18.293 1.00 89.25 68 SER A N 1
ATOM 479 C CA . SER A 1 68 ? -7.379 4.602 17.839 1.00 89.25 68 SER A CA 1
ATOM 480 C C . SER A 1 68 ? -7.030 3.959 16.489 1.00 89.25 68 SER A C 1
ATOM 482 O O . SER A 1 68 ? -7.110 2.733 16.374 1.00 89.25 68 SER A O 1
ATOM 484 N N . PRO A 1 69 ? -6.621 4.748 15.480 1.00 90.94 69 PRO A N 1
ATOM 485 C CA . PRO A 1 69 ? -6.206 4.210 14.195 1.00 90.94 69 PRO A CA 1
ATOM 486 C C . PRO A 1 69 ? -4.914 3.407 14.348 1.00 90.94 69 PRO A C 1
ATOM 488 O O . PRO A 1 69 ? -4.068 3.734 15.184 1.00 90.94 69 PRO A O 1
ATOM 491 N N . GLN A 1 70 ? -4.752 2.393 13.500 1.00 92.25 70 GLN A N 1
ATOM 492 C CA . GLN A 1 70 ? -3.503 1.654 13.380 1.00 92.25 70 GLN A CA 1
ATOM 493 C C . GLN A 1 70 ? -2.838 1.969 12.046 1.00 92.25 70 GLN A C 1
ATOM 495 O O . GLN A 1 70 ? -3.466 1.889 10.989 1.00 92.25 70 GLN A O 1
ATOM 500 N N . LYS A 1 71 ? -1.556 2.332 12.100 1.00 93.69 71 LYS A N 1
ATOM 501 C CA . LYS A 1 71 ? -0.779 2.639 10.901 1.00 93.69 71 LYS A CA 1
ATOM 502 C C . LYS A 1 71 ? -0.252 1.349 10.280 1.00 93.69 71 LYS A C 1
ATOM 504 O O . LYS A 1 71 ? 0.319 0.515 10.975 1.00 93.69 71 LYS A O 1
ATOM 5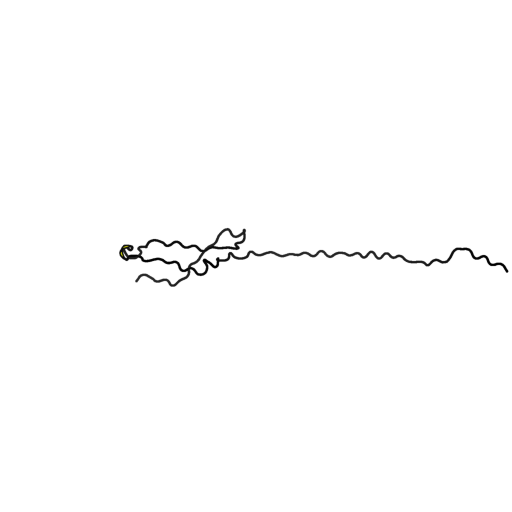09 N N . PHE A 1 72 ? -0.373 1.250 8.966 1.00 94.81 72 PHE A N 1
ATOM 510 C CA . PHE A 1 72 ? 0.309 0.259 8.143 1.00 94.81 72 PHE A CA 1
ATOM 511 C C . PHE A 1 72 ? 0.773 0.919 6.841 1.00 94.81 72 PHE A C 1
ATOM 513 O O . PHE A 1 72 ? 0.362 2.042 6.532 1.00 94.81 72 PHE A O 1
ATOM 520 N N . SER A 1 73 ? 1.651 0.242 6.106 1.00 94.31 73 SER A N 1
ATOM 521 C CA . SER A 1 73 ? 2.207 0.736 4.847 1.00 94.31 73 SER A CA 1
ATOM 522 C C . SER A 1 73 ? 2.196 -0.379 3.808 1.00 94.31 73 SER A C 1
ATOM 524 O O . SER A 1 73 ? 2.434 -1.539 4.130 1.00 94.31 73 SER A O 1
ATOM 526 N N . ILE A 1 74 ? 1.960 -0.011 2.553 1.00 94.25 74 ILE A N 1
ATOM 527 C CA . ILE A 1 74 ? 2.190 -0.872 1.391 1.00 94.25 74 ILE A CA 1
ATOM 528 C C . ILE A 1 74 ? 3.384 -0.269 0.670 1.00 94.25 74 ILE A C 1
ATOM 530 O O . ILE A 1 74 ? 3.356 0.914 0.320 1.00 94.25 74 ILE A O 1
ATOM 534 N N . LYS A 1 75 ? 4.455 -1.042 0.519 1.00 93.62 75 LYS A N 1
ATOM 535 C CA . LYS A 1 75 ? 5.679 -0.559 -0.110 1.00 93.62 75 LYS A CA 1
ATOM 536 C C . LYS A 1 75 ? 5.720 -1.064 -1.544 1.00 93.62 75 LYS A C 1
ATOM 538 O O . LYS A 1 75 ? 5.459 -2.234 -1.807 1.00 93.62 75 LYS A O 1
ATOM 543 N N . LEU A 1 76 ? 6.028 -0.145 -2.450 1.00 92.94 76 LEU A N 1
ATOM 544 C CA . LEU A 1 76 ? 6.200 -0.420 -3.865 1.00 92.94 76 LEU A CA 1
ATOM 545 C C . LEU A 1 76 ? 7.683 -0.317 -4.225 1.00 92.94 76 LEU A C 1
ATOM 547 O O . LEU A 1 76 ? 8.366 0.605 -3.772 1.00 92.94 76 LEU A O 1
ATOM 551 N N . GLU A 1 77 ? 8.166 -1.249 -5.034 1.00 91.81 77 GLU A N 1
ATOM 552 C CA . GLU A 1 77 ? 9.508 -1.248 -5.612 1.00 91.81 77 GLU A CA 1
ATOM 553 C C . GLU A 1 77 ? 9.456 -1.460 -7.125 1.00 91.81 77 GLU A C 1
ATOM 555 O O . GLU A 1 77 ? 8.390 -1.692 -7.695 1.00 91.81 77 GLU A O 1
ATOM 560 N N . ASN A 1 78 ? 10.604 -1.297 -7.786 1.00 90.12 78 ASN A N 1
ATOM 561 C CA . ASN A 1 78 ? 10.740 -1.464 -9.237 1.00 90.12 78 ASN A CA 1
ATOM 562 C C . ASN A 1 78 ? 9.743 -0.621 -10.065 1.00 90.12 78 ASN A C 1
ATOM 564 O O . ASN A 1 78 ? 9.382 -0.975 -11.183 1.00 90.12 78 ASN A O 1
ATOM 568 N N . CYS A 1 79 ? 9.320 0.526 -9.522 1.00 89.38 79 CYS A N 1
ATOM 569 C CA . CYS A 1 79 ? 8.468 1.483 -10.218 1.00 89.38 79 CYS A CA 1
ATOM 570 C C . CYS A 1 79 ? 9.256 2.221 -11.311 1.00 89.38 79 CYS A C 1
ATOM 572 O O . CYS A 1 79 ? 10.291 2.824 -11.002 1.00 89.38 79 CYS A O 1
ATOM 574 N N . PRO A 1 80 ? 8.760 2.260 -12.556 1.00 89.62 80 PRO A N 1
ATOM 575 C CA . PRO A 1 80 ? 9.351 3.092 -13.594 1.00 89.62 80 PRO A CA 1
ATOM 576 C C . PRO A 1 80 ? 9.307 4.581 -13.249 1.00 89.62 80 PRO A C 1
ATOM 578 O O . PRO A 1 80 ? 8.382 5.061 -12.596 1.00 89.62 80 PRO A O 1
ATOM 581 N N . ALA A 1 81 ? 10.287 5.341 -13.742 1.00 86.25 81 ALA A N 1
ATOM 582 C CA . ALA A 1 81 ? 10.408 6.775 -13.458 1.00 86.25 81 ALA A CA 1
ATOM 583 C C . ALA A 1 81 ? 9.253 7.624 -14.027 1.00 86.25 81 ALA A C 1
ATOM 585 O O . ALA A 1 81 ? 9.012 8.741 -13.572 1.00 86.25 81 ALA A O 1
ATOM 586 N N . THR A 1 82 ? 8.543 7.102 -15.024 1.00 87.38 82 THR A N 1
ATOM 587 C CA . THR A 1 82 ? 7.343 7.696 -15.629 1.00 87.38 82 THR A CA 1
ATOM 588 C C . THR A 1 82 ? 6.124 7.624 -14.700 1.00 87.38 82 THR A C 1
ATOM 590 O O . THR A 1 82 ? 5.186 8.408 -14.859 1.00 87.38 82 THR A O 1
ATOM 593 N N . TYR A 1 83 ? 6.120 6.722 -13.710 1.00 87.00 83 TYR A N 1
ATOM 594 C CA . TYR A 1 83 ? 4.987 6.498 -12.812 1.00 87.00 83 TYR A CA 1
ATOM 595 C C . TYR A 1 83 ? 5.128 7.394 -11.578 1.00 87.00 83 TYR A C 1
ATOM 597 O O . TYR A 1 83 ? 5.919 7.138 -10.675 1.00 87.00 83 TYR A O 1
ATOM 605 N N . THR A 1 84 ? 4.334 8.463 -11.526 1.00 87.75 84 THR A N 1
ATOM 606 C CA . THR A 1 84 ? 4.383 9.469 -10.444 1.00 87.75 84 THR A CA 1
ATOM 607 C C . THR A 1 84 ? 3.290 9.298 -9.392 1.00 87.75 84 THR A C 1
ATOM 609 O O . THR A 1 84 ? 3.290 9.991 -8.375 1.00 87.75 84 THR A O 1
ATOM 612 N N . GLN A 1 85 ? 2.338 8.397 -9.633 1.00 88.56 85 GLN A N 1
ATOM 613 C CA . GLN A 1 85 ? 1.167 8.192 -8.790 1.00 88.56 85 GLN A CA 1
ATOM 614 C C . GLN A 1 85 ? 0.860 6.702 -8.659 1.00 88.56 85 GLN A C 1
ATOM 616 O O . GLN A 1 85 ? 1.008 5.939 -9.610 1.00 88.56 85 GLN A O 1
ATOM 621 N N . ALA A 1 86 ? 0.374 6.316 -7.483 1.00 89.12 86 ALA A N 1
ATOM 622 C CA . ALA A 1 86 ? -0.167 4.994 -7.210 1.00 89.12 86 ALA A CA 1
ATOM 623 C C . ALA A 1 86 ? -1.495 5.148 -6.461 1.00 89.12 86 ALA A C 1
ATOM 625 O O . ALA A 1 86 ? -1.648 6.042 -5.628 1.00 89.12 86 ALA A O 1
ATOM 626 N N . ALA A 1 87 ? -2.451 4.273 -6.756 1.00 90.50 87 ALA A N 1
ATOM 627 C CA . ALA A 1 87 ? -3.744 4.225 -6.090 1.00 90.50 87 ALA A CA 1
ATOM 628 C C . ALA A 1 87 ? -3.993 2.813 -5.560 1.00 90.50 87 ALA A C 1
ATOM 630 O O . ALA A 1 87 ? -3.580 1.829 -6.172 1.00 90.50 87 ALA A O 1
ATOM 631 N N . VAL A 1 88 ? -4.684 2.722 -4.425 1.00 90.56 88 VAL A N 1
ATOM 632 C CA . VAL A 1 88 ? -5.021 1.452 -3.776 1.00 90.56 88 VAL A CA 1
ATOM 633 C C . VAL A 1 88 ? -6.535 1.367 -3.628 1.00 90.56 88 VAL A C 1
ATOM 635 O O . VAL A 1 88 ? -7.173 2.325 -3.190 1.00 90.56 88 VAL A O 1
ATOM 638 N N . ARG A 1 89 ? -7.107 0.212 -3.977 1.00 92.00 89 ARG A N 1
ATOM 639 C CA . ARG A 1 89 ? -8.497 -0.145 -3.680 1.00 92.00 89 ARG A CA 1
ATOM 640 C C . ARG A 1 89 ? -8.493 -1.277 -2.661 1.00 92.00 89 ARG A C 1
ATOM 642 O O . ARG A 1 89 ? -7.800 -2.269 -2.856 1.00 92.00 89 ARG A O 1
ATOM 649 N N . PHE A 1 90 ? -9.274 -1.119 -1.599 1.00 90.56 90 PHE A N 1
ATOM 650 C CA . PHE A 1 90 ? -9.502 -2.173 -0.619 1.00 90.56 90 PHE A CA 1
ATOM 651 C C . PHE A 1 90 ? -10.841 -2.841 -0.915 1.00 90.56 90 PHE A C 1
ATOM 653 O O . PHE A 1 90 ? -11.868 -2.166 -0.956 1.00 90.56 90 PHE A O 1
ATOM 660 N N . ASP A 1 91 ? -10.813 -4.155 -1.109 1.00 91.25 91 ASP A N 1
ATOM 661 C CA . ASP A 1 91 ? -11.996 -4.985 -1.314 1.00 91.25 91 ASP A CA 1
ATOM 662 C C . ASP A 1 91 ? -12.207 -5.874 -0.075 1.00 91.25 91 ASP A C 1
ATOM 664 O O . ASP A 1 91 ? -11.249 -6.352 0.535 1.00 91.25 91 ASP A O 1
ATOM 668 N N . GLY A 1 92 ? -13.461 -6.088 0.327 1.00 89.06 92 GLY A N 1
ATOM 669 C CA . GLY A 1 92 ? -13.799 -6.893 1.500 1.00 89.06 92 GLY A CA 1
ATOM 670 C C . GLY A 1 92 ? -15.304 -7.005 1.726 1.00 89.06 92 GLY A C 1
ATOM 671 O O . GLY A 1 92 ? -16.100 -6.329 1.075 1.00 89.06 92 GLY A O 1
ATOM 672 N N . THR A 1 93 ? -15.707 -7.868 2.657 1.00 91.94 93 THR A N 1
ATOM 673 C CA . THR A 1 93 ? -17.120 -8.018 3.021 1.00 91.94 93 THR A CA 1
ATOM 674 C C . THR A 1 93 ? -17.586 -6.801 3.812 1.00 91.94 93 THR A C 1
ATOM 676 O O . THR A 1 93 ? -17.086 -6.529 4.903 1.00 91.94 93 THR A O 1
ATOM 679 N N . VAL A 1 94 ? -18.577 -6.085 3.284 1.00 84.12 94 VAL A N 1
ATOM 680 C CA . VAL A 1 94 ? -19.218 -4.975 3.995 1.00 84.12 94 VAL A CA 1
ATOM 681 C C . VAL A 1 94 ? -20.192 -5.538 5.025 1.00 84.12 94 VAL A C 1
ATOM 683 O O . VAL A 1 94 ? -21.089 -6.307 4.685 1.00 84.12 94 VAL A O 1
ATOM 686 N N . ILE A 1 95 ? -20.037 -5.122 6.280 1.00 78.44 95 ILE A N 1
ATOM 687 C CA . ILE A 1 95 ? -20.990 -5.407 7.355 1.00 78.44 95 ILE A CA 1
ATOM 688 C C . ILE A 1 95 ? -21.766 -4.117 7.617 1.00 78.44 95 ILE A C 1
ATOM 690 O O . ILE A 1 95 ? -21.192 -3.129 8.074 1.00 78.44 95 ILE A O 1
ATOM 694 N N . LEU A 1 96 ? -23.054 -4.097 7.272 1.00 70.94 96 LEU A N 1
ATOM 695 C CA . LEU A 1 96 ? -23.930 -2.964 7.569 1.00 70.94 96 LEU A CA 1
ATOM 696 C C . LEU A 1 96 ? -24.297 -2.976 9.062 1.00 70.94 96 LEU A C 1
ATOM 698 O O . LEU A 1 96 ? -24.561 -4.055 9.600 1.00 70.94 96 LEU A O 1
ATOM 702 N N . PRO A 1 97 ? -24.327 -1.814 9.739 1.00 65.38 97 PRO A N 1
ATOM 703 C CA . PRO A 1 97 ? -24.821 -1.744 11.107 1.00 65.38 97 PRO A CA 1
ATOM 704 C C . PRO A 1 97 ? -26.323 -2.062 11.117 1.00 65.38 97 PRO A C 1
ATOM 706 O O . PRO A 1 97 ? -27.101 -1.379 10.452 1.00 65.38 97 PRO A O 1
ATOM 709 N N . THR A 1 98 ? -26.707 -3.119 11.834 1.00 58.19 98 THR A N 1
ATOM 710 C CA . THR A 1 98 ? -28.099 -3.414 12.221 1.00 58.19 98 THR A CA 1
ATOM 711 C C . THR A 1 98 ? -28.545 -2.529 13.368 1.00 58.19 98 THR A C 1
ATOM 713 O O . THR A 1 98 ? -27.720 -2.364 14.299 1.00 58.19 98 THR A O 1
#